Protein AF-A0A2V8S6Q1-F1 (afdb_monomer)

pLDDT: mean 90.61, std 10.38, range [43.53, 98.25]

Radius of gyration: 24.49 Å; Cα contacts (8 Å, |Δi|>4): 135; chains: 1; bounding box: 54×25×82 Å

Mean predicted aligned error: 7.75 Å

Secondary structure (DSSP, 8-state):
----SSS------------HHHHHHHHHHHHHHHB-TTT-SB-HHHHHHHHHHHHHHHHH-TT-EEEEEEEE-TTHHHHHHHH-HHHHHHHHHHHHHHHHHTS-TT-EEEEEETTEEEEEEE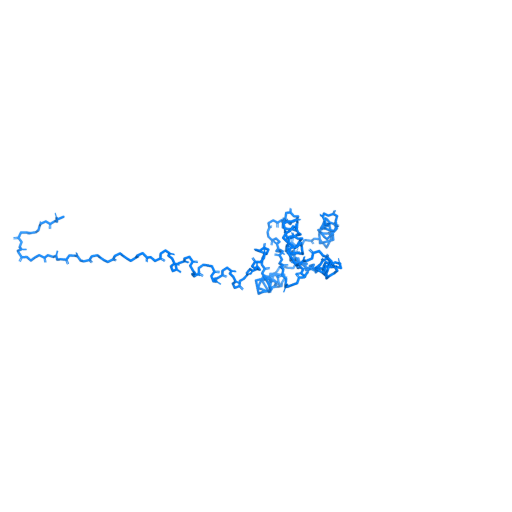EESSHHHHHHHHHHHHHH-

Nearest PDB structures (foldseek):
  5m3c-assembly1_A  TM=9.693E-01  e=7.916E-12  Pseudomonas aeruginosa
  5m3c-assembly1_B  TM=9.706E-01  e=2.955E-11  Pseudomonas aeruginosa
  7a7e-assembly1_A  TM=9.677E-01  e=3.845E-11  Pseudomonas aeruginosa PAO1
  4iob-assembly1_A  TM=9.751E-01  e=3.853E-10  Pseudomonas aeruginosa PAO1
  7e6g-assembly1_B  TM=8.383E-01  e=6.097E-11  Pseudomonas aeruginosa

Solvent-accessible surface area (backbone atoms only — not comparable to full-atom values): 8398 Å² total; per-residue (Å²): 138,86,86,72,99,61,100,66,87,79,82,84,87,85,86,84,77,92,54,62,69,59,52,52,52,54,49,49,54,55,46,58,70,32,28,31,90,85,61,68,31,32,13,53,62,41,44,51,55,51,50,55,48,51,54,58,46,36,74,74,38,86,77,32,46,69,48,78,49,81,46,70,52,84,64,49,66,57,46,27,76,73,66,34,59,71,52,41,52,52,50,52,36,54,48,47,52,51,54,57,72,74,52,59,94,82,45,44,62,23,40,67,52,98,63,36,35,38,35,41,43,58,78,34,74,49,78,65,58,58,53,53,51,53,54,52,52,68,72,73,109

Structure (mmCIF, N/CA/C/O backbone):
data_AF-A0A2V8S6Q1-F1
#
_entry.id   AF-A0A2V8S6Q1-F1
#
loop_
_atom_site.group_PDB
_atom_site.id
_atom_site.type_symbol
_atom_site.label_atom_id
_atom_site.label_alt_id
_atom_site.label_comp_id
_atom_site.label_asym_id
_atom_site.label_entity_id
_atom_site.label_seq_id
_atom_site.pdbx_PDB_ins_code
_atom_site.Cartn_x
_atom_site.Cartn_y
_atom_site.Cartn_z
_atom_site.occupancy
_atom_site.B_iso_or_equiv
_atom_site.auth_seq_id
_atom_site.auth_comp_id
_atom_site.auth_asym_id
_atom_site.auth_atom_id
_atom_site.pdbx_PDB_model_num
ATOM 1 N N . MET A 1 1 ? -20.400 -12.224 -52.031 1.00 43.53 1 MET A N 1
ATOM 2 C CA . MET A 1 1 ? -20.744 -11.717 -53.376 1.00 43.53 1 MET A CA 1
ATOM 3 C C . MET A 1 1 ? -22.259 -11.798 -53.508 1.00 43.53 1 MET A C 1
ATOM 5 O O . MET A 1 1 ? -22.776 -12.897 -53.643 1.00 43.53 1 MET A O 1
ATOM 9 N N . VAL A 1 2 ? -22.976 -10.684 -53.346 1.00 52.69 2 VAL A N 1
ATOM 10 C CA . VAL A 1 2 ? -24.435 -10.630 -53.559 1.00 52.69 2 VAL A CA 1
ATOM 11 C C . VAL A 1 2 ? -24.645 -9.943 -54.904 1.00 52.69 2 VAL A C 1
ATOM 13 O O . VAL A 1 2 ? -24.109 -8.858 -55.118 1.00 52.69 2 VAL A O 1
ATOM 16 N N . ARG A 1 3 ? -25.309 -10.621 -55.846 1.00 48.09 3 ARG A N 1
ATOM 17 C CA . ARG A 1 3 ? -25.567 -10.109 -57.199 1.00 48.09 3 ARG A CA 1
ATOM 18 C C . ARG A 1 3 ? -26.940 -9.445 -57.243 1.00 48.09 3 ARG A C 1
ATOM 20 O O . ARG A 1 3 ? -27.929 -10.094 -56.926 1.00 48.09 3 ARG A O 1
ATOM 27 N N . ASP A 1 4 ? -26.971 -8.203 -57.706 1.00 55.56 4 ASP A N 1
ATOM 28 C CA . ASP A 1 4 ? -28.158 -7.533 -58.241 1.00 55.56 4 ASP A CA 1
ATOM 29 C C . ASP A 1 4 ? -28.038 -7.479 -59.780 1.00 55.56 4 ASP A C 1
ATOM 31 O O . ASP A 1 4 ? -26.930 -7.452 -60.324 1.00 55.56 4 ASP A O 1
ATOM 35 N N . GLN A 1 5 ? -29.170 -7.533 -60.482 1.00 61.25 5 GLN A N 1
ATOM 36 C CA . GLN A 1 5 ? -29.291 -7.675 -61.938 1.00 61.25 5 GLN A CA 1
ATOM 37 C C . GLN A 1 5 ? -29.122 -6.359 -62.721 1.00 61.25 5 GLN A C 1
ATOM 39 O O . GLN A 1 5 ? -29.298 -6.348 -63.937 1.00 61.25 5 GLN A O 1
ATOM 44 N N . TYR A 1 6 ? -28.705 -5.266 -62.078 1.00 57.94 6 TYR A N 1
ATOM 45 C CA . TYR A 1 6 ? -28.333 -4.023 -62.754 1.00 57.94 6 TYR A CA 1
ATOM 46 C C . TYR A 1 6 ? -26.860 -3.704 -62.504 1.00 57.94 6 TYR A C 1
ATOM 48 O O . TYR A 1 6 ? -26.401 -3.597 -61.372 1.00 57.94 6 TYR A O 1
ATOM 56 N N . SER A 1 7 ? -26.110 -3.577 -63.598 1.00 60.25 7 SER A N 1
ATOM 57 C CA . SER A 1 7 ? -24.651 -3.450 -63.669 1.00 60.25 7 SER A CA 1
ATOM 58 C C . SER A 1 7 ? -24.083 -2.175 -63.014 1.00 60.25 7 SER A C 1
ATOM 60 O O . SER A 1 7 ? -23.528 -1.308 -63.690 1.00 60.25 7 SER A O 1
ATOM 62 N N . LYS A 1 8 ? -24.154 -2.071 -61.684 1.00 59.78 8 LYS A N 1
ATOM 63 C CA . LYS A 1 8 ? -23.288 -1.209 -60.874 1.00 59.78 8 LYS A CA 1
ATOM 64 C C . LYS A 1 8 ? -22.604 -2.051 -59.806 1.00 59.78 8 LYS A C 1
ATOM 66 O O . LYS A 1 8 ? -23.213 -2.461 -58.825 1.00 59.78 8 LYS A O 1
ATOM 71 N N . SER A 1 9 ? -21.315 -2.303 -60.010 1.00 61.84 9 SER A N 1
ATOM 72 C CA . SER A 1 9 ? -20.449 -2.973 -59.043 1.00 61.84 9 SER A CA 1
ATOM 73 C C . SER A 1 9 ? -20.364 -2.144 -57.762 1.00 61.84 9 SER A C 1
ATOM 75 O O . SER A 1 9 ? -19.659 -1.136 -57.720 1.00 61.84 9 SER A O 1
ATOM 77 N N . VAL A 1 10 ? -21.074 -2.558 -56.713 1.00 71.94 10 VAL A N 1
ATOM 78 C CA . VAL A 1 10 ? -20.908 -1.984 -55.374 1.00 71.94 10 VAL A CA 1
ATOM 79 C C . VAL A 1 10 ? -19.585 -2.505 -54.815 1.00 71.94 10 VAL A C 1
ATOM 81 O O . VAL A 1 10 ? -19.478 -3.667 -54.426 1.00 71.94 10 VAL A O 1
ATOM 84 N N . HIS A 1 11 ? -18.555 -1.659 -54.830 1.00 73.00 11 HIS A N 1
ATOM 85 C CA . HIS A 1 11 ? -17.291 -1.943 -54.158 1.00 73.00 11 HIS A CA 1
ATOM 86 C C . HIS A 1 11 ? -17.437 -1.607 -52.680 1.00 73.00 11 HIS A C 1
ATOM 88 O O . HIS A 1 11 ? -17.636 -0.450 -52.316 1.00 73.00 11 HIS A O 1
ATOM 94 N N . LEU A 1 12 ? -17.331 -2.627 -51.834 1.00 78.75 12 LEU A N 1
ATOM 95 C CA . LEU A 1 12 ? -17.215 -2.447 -50.398 1.00 78.75 12 LEU A CA 1
ATOM 96 C C . LEU A 1 12 ? -15.734 -2.515 -50.028 1.00 78.75 12 LEU A C 1
ATOM 98 O O . LEU A 1 12 ? -15.074 -3.516 -50.306 1.00 78.75 12 LEU A O 1
ATOM 102 N N . ILE A 1 13 ? -15.218 -1.453 -49.418 1.00 84.94 13 ILE A N 1
ATOM 103 C CA . ILE A 1 13 ? -13.866 -1.423 -48.860 1.00 84.94 13 ILE A CA 1
ATOM 104 C C . ILE A 1 13 ? -14.004 -1.582 -47.350 1.00 84.94 13 ILE A C 1
ATOM 106 O O . ILE A 1 13 ? -14.681 -0.787 -46.702 1.00 84.94 13 ILE A O 1
ATOM 110 N N . PHE A 1 14 ? -13.355 -2.604 -46.798 1.00 76.94 14 PHE A N 1
ATOM 111 C CA . PHE A 1 14 ? -13.160 -2.745 -45.361 1.00 76.94 14 PHE A CA 1
ATOM 112 C C . PHE A 1 14 ? -11.707 -2.433 -45.031 1.00 76.94 14 PHE A C 1
ATOM 114 O O . PHE A 1 14 ? -10.796 -2.978 -45.653 1.00 76.94 14 PHE A O 1
ATOM 121 N N . GLN A 1 15 ? -11.499 -1.584 -44.030 1.00 82.62 15 GLN A N 1
ATOM 122 C CA . GLN A 1 15 ? -10.195 -1.362 -43.425 1.00 82.62 15 GLN A CA 1
ATOM 123 C C . GLN A 1 15 ? -10.264 -1.853 -41.981 1.00 82.62 15 GLN A C 1
ATOM 125 O O . GLN A 1 15 ? -11.048 -1.343 -41.185 1.00 82.62 15 GLN A O 1
ATOM 130 N N . ILE A 1 16 ? -9.461 -2.864 -41.658 1.00 85.38 16 ILE A N 1
ATOM 131 C CA . ILE A 1 16 ? -9.295 -3.375 -40.298 1.00 85.38 16 ILE A CA 1
ATOM 132 C C . ILE A 1 16 ? -7.885 -2.982 -39.881 1.00 85.38 16 ILE A C 1
ATOM 134 O O . ILE A 1 16 ? -6.915 -3.412 -40.501 1.00 85.38 16 ILE A O 1
ATOM 138 N N . GLN A 1 17 ? -7.780 -2.124 -38.872 1.00 88.06 17 GLN A N 1
ATOM 139 C CA . GLN A 1 17 ? -6.503 -1.759 -38.276 1.00 88.06 17 GLN A CA 1
ATOM 140 C C . GLN A 1 17 ? -6.377 -2.468 -36.933 1.00 88.06 17 GLN A C 1
ATOM 142 O O . GLN A 1 17 ? -7.251 -2.326 -36.077 1.00 88.06 17 GLN A O 1
ATOM 147 N N . ASP A 1 18 ? -5.284 -3.203 -36.752 1.00 90.50 18 ASP A N 1
ATOM 148 C CA . ASP A 1 18 ? -4.919 -3.722 -35.442 1.00 90.50 18 ASP A CA 1
ATOM 149 C C . ASP A 1 18 ? -4.507 -2.551 -34.536 1.00 90.50 18 ASP A C 1
ATOM 151 O O . ASP A 1 18 ? -3.627 -1.756 -34.874 1.00 90.50 18 ASP A O 1
ATOM 155 N N . ILE A 1 19 ? -5.205 -2.403 -33.411 1.00 91.44 19 ILE A N 1
ATOM 156 C CA . ILE A 1 19 ? -4.962 -1.360 -32.407 1.00 91.44 19 ILE A CA 1
ATOM 157 C C . ILE A 1 19 ? -4.510 -1.947 -31.067 1.00 91.44 19 ILE A C 1
ATOM 159 O O . ILE A 1 19 ? -4.513 -1.228 -30.066 1.00 91.44 19 ILE A O 1
ATOM 163 N N . THR A 1 20 ? -4.158 -3.234 -31.036 1.00 93.62 20 THR A N 1
ATOM 164 C CA . THR A 1 20 ? -3.842 -3.972 -29.808 1.00 93.62 20 THR A CA 1
ATOM 165 C C . THR A 1 20 ? -2.693 -3.316 -29.049 1.00 93.62 20 THR A C 1
ATOM 167 O O . THR A 1 20 ? -2.874 -2.924 -27.898 1.00 93.62 20 THR A O 1
ATOM 170 N N . ASP A 1 21 ? -1.560 -3.072 -29.712 1.00 91.94 21 ASP A N 1
ATOM 171 C CA . ASP A 1 21 ? -0.373 -2.480 -29.076 1.00 91.94 21 ASP A CA 1
ATOM 172 C C . ASP A 1 21 ? -0.650 -1.086 -28.511 1.00 91.94 21 ASP A C 1
ATOM 174 O O . ASP A 1 21 ? -0.247 -0.757 -27.396 1.00 91.94 21 ASP A O 1
ATOM 178 N N . ARG A 1 22 ? -1.411 -0.268 -29.250 1.00 91.31 22 ARG A N 1
ATOM 179 C CA . ARG A 1 22 ? -1.815 1.063 -28.783 1.00 91.31 22 ARG A CA 1
ATOM 180 C C . ARG A 1 22 ? -2.669 0.964 -27.523 1.00 91.31 22 ARG A C 1
ATOM 182 O O . ARG A 1 22 ? -2.474 1.738 -26.592 1.00 91.31 22 ARG A O 1
ATOM 189 N N . LYS A 1 23 ? -3.619 0.028 -27.494 1.00 92.94 23 LYS A N 1
ATOM 190 C CA . LYS A 1 23 ? -4.507 -0.172 -26.346 1.00 92.94 23 LYS A CA 1
ATOM 191 C C . LYS A 1 23 ? -3.751 -0.667 -25.116 1.00 92.94 23 LYS A C 1
ATOM 193 O O . LYS A 1 23 ? -4.024 -0.174 -24.027 1.00 92.94 23 LYS A O 1
ATOM 198 N N . LEU A 1 24 ? -2.788 -1.569 -25.292 1.00 92.31 24 LEU A N 1
ATOM 199 C CA . LEU A 1 24 ? -1.920 -2.038 -24.210 1.00 92.31 24 LEU A CA 1
ATOM 200 C C . LEU A 1 24 ? -1.042 -0.907 -23.663 1.00 92.31 24 LEU A C 1
ATOM 202 O O . LEU A 1 24 ? -0.970 -0.725 -22.452 1.00 92.31 24 L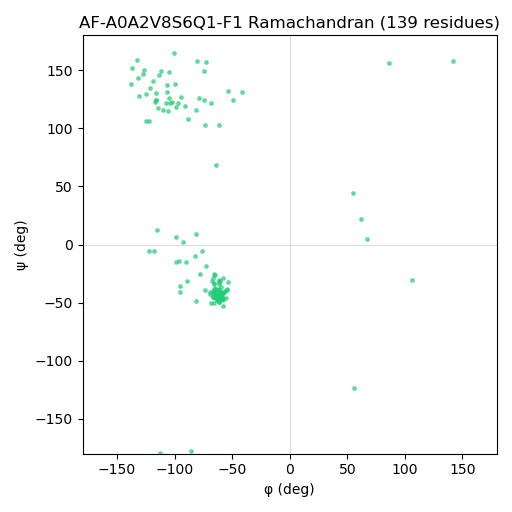EU A O 1
ATOM 206 N N . ALA A 1 25 ? -0.444 -0.097 -24.538 1.00 89.50 25 ALA A N 1
ATOM 20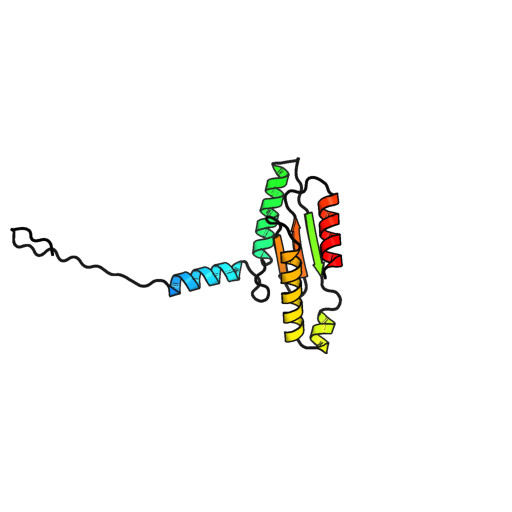7 C CA . ALA A 1 25 ? 0.352 1.055 -24.121 1.00 89.50 25 ALA A CA 1
ATOM 208 C C . ALA A 1 25 ? -0.487 2.097 -23.357 1.00 89.50 25 ALA A C 1
ATOM 210 O O . ALA A 1 25 ? -0.060 2.589 -22.317 1.00 89.50 25 ALA A O 1
ATOM 211 N N . GLU A 1 26 ? -1.702 2.401 -23.830 1.00 90.62 26 GLU A N 1
ATOM 212 C CA . GLU A 1 26 ? -2.648 3.281 -23.126 1.00 90.62 26 GLU A CA 1
ATOM 213 C C . GLU A 1 26 ? -2.997 2.738 -21.727 1.00 90.62 26 GLU A C 1
ATOM 215 O O . GLU A 1 26 ? -3.026 3.498 -20.759 1.00 90.62 26 GLU A O 1
ATOM 220 N N . GLN A 1 27 ? -3.238 1.429 -21.606 1.00 89.62 27 GLN A N 1
ATOM 221 C CA . GLN A 1 27 ? -3.529 0.783 -20.323 1.00 89.62 27 GLN A CA 1
ATOM 222 C C . GLN A 1 27 ? -2.334 0.813 -19.373 1.00 89.62 27 GLN A C 1
ATOM 224 O O . GLN A 1 27 ? -2.519 1.111 -18.194 1.00 89.62 27 GLN A O 1
ATOM 229 N N . GLN A 1 28 ? -1.127 0.551 -19.875 1.00 88.31 28 GLN A N 1
ATOM 230 C CA . GLN A 1 28 ? 0.086 0.593 -19.065 1.00 88.31 28 GLN A CA 1
ATOM 231 C C . GLN A 1 28 ? 0.351 2.008 -18.548 1.00 88.31 28 GLN A C 1
ATOM 233 O O . GLN A 1 28 ? 0.533 2.187 -17.351 1.00 88.31 28 GLN A O 1
ATOM 238 N N . LEU A 1 29 ? 0.255 3.026 -19.410 1.00 89.31 29 LEU A N 1
ATOM 239 C CA . LEU A 1 29 ? 0.397 4.427 -19.000 1.00 89.31 29 LEU A CA 1
ATOM 240 C C . LEU A 1 29 ? -0.613 4.813 -17.917 1.00 89.31 29 LEU A C 1
ATOM 242 O O . LEU A 1 29 ? -0.277 5.524 -16.971 1.00 89.31 29 LEU A O 1
ATOM 246 N N . HIS A 1 30 ? -1.853 4.340 -18.044 1.00 87.88 30 HIS A N 1
ATOM 247 C CA . HIS A 1 30 ? -2.865 4.564 -17.020 1.00 87.88 30 HIS A CA 1
ATOM 248 C C . HIS A 1 30 ? -2.528 3.826 -15.718 1.00 87.88 30 HIS A C 1
ATOM 250 O O . HIS A 1 30 ? -2.705 4.380 -14.639 1.00 87.88 30 HIS A O 1
ATOM 256 N N . HIS A 1 31 ? -2.049 2.583 -15.792 1.00 87.50 31 HIS A N 1
ATOM 257 C CA . HIS A 1 31 ? -1.633 1.831 -14.612 1.00 87.50 31 HIS A CA 1
ATOM 258 C C . HIS A 1 31 ? -0.480 2.533 -13.883 1.00 87.50 31 HIS A C 1
ATOM 260 O O . HIS A 1 31 ? -0.609 2.806 -12.690 1.00 87.50 31 HIS A O 1
ATOM 266 N N . ASP A 1 32 ? 0.569 2.916 -14.612 1.00 88.75 32 ASP A N 1
ATOM 267 C CA . ASP A 1 32 ? 1.770 3.584 -14.096 1.00 88.75 32 ASP A CA 1
ATOM 268 C C . ASP A 1 32 ? 1.456 4.946 -13.459 1.00 88.75 32 ASP A C 1
ATOM 270 O O . ASP A 1 32 ? 2.101 5.358 -12.496 1.00 88.75 32 ASP A O 1
ATOM 274 N N . ALA A 1 33 ? 0.426 5.646 -13.948 1.00 93.25 33 ALA A N 1
ATOM 275 C CA . ALA A 1 33 ? -0.024 6.903 -13.352 1.00 93.25 33 ALA A CA 1
ATOM 276 C C . ALA A 1 33 ? -0.574 6.727 -11.923 1.00 93.25 33 ALA A C 1
ATOM 278 O O . ALA A 1 33 ? -0.522 7.663 -11.121 1.00 93.25 33 ALA A O 1
ATOM 279 N N . PHE A 1 34 ? -1.075 5.536 -11.584 1.00 96.62 34 PHE A N 1
ATOM 280 C CA . PHE A 1 34 ? -1.808 5.271 -10.342 1.00 96.62 34 PHE A CA 1
ATOM 281 C C . PHE A 1 34 ? -1.204 4.170 -9.461 1.00 96.62 34 PHE A C 1
ATOM 283 O O . PHE A 1 34 ? -1.663 3.987 -8.334 1.00 96.62 34 PHE A O 1
ATOM 290 N N . HIS A 1 35 ? -0.164 3.473 -9.919 1.00 97.75 35 HIS A N 1
ATOM 291 C CA . HIS A 1 35 ? 0.477 2.387 -9.178 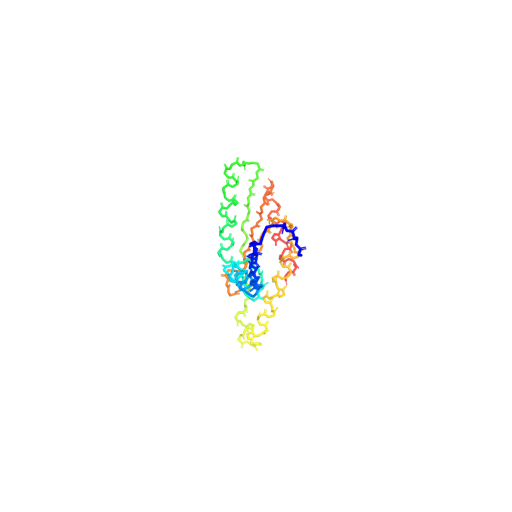1.00 97.75 35 HIS A CA 1
ATOM 292 C C . HIS A 1 35 ? 1.986 2.604 -9.046 1.00 97.75 35 HIS A C 1
ATOM 294 O O . HIS A 1 35 ? 2.620 3.262 -9.868 1.00 97.75 35 HIS A O 1
ATOM 300 N N . ASP A 1 36 ? 2.552 2.093 -7.958 1.00 97.50 36 ASP A N 1
ATOM 301 C CA . ASP A 1 36 ? 3.986 2.044 -7.709 1.00 97.50 36 ASP A CA 1
ATOM 302 C C . ASP A 1 36 ? 4.612 0.947 -8.573 1.00 97.50 36 ASP A C 1
ATOM 304 O O . ASP A 1 36 ? 4.219 -0.215 -8.490 1.00 97.50 36 ASP A O 1
ATOM 308 N N . ALA A 1 37 ? 5.608 1.303 -9.382 1.00 94.69 37 ALA A N 1
ATOM 309 C CA . ALA A 1 37 ? 6.196 0.389 -10.360 1.00 94.69 37 ALA A CA 1
ATOM 310 C C . ALA A 1 37 ? 6.929 -0.808 -9.728 1.00 94.69 37 ALA A C 1
ATOM 312 O O . ALA A 1 37 ? 7.064 -1.845 -10.373 1.00 94.69 37 ALA A O 1
ATOM 313 N N . LEU A 1 38 ? 7.414 -0.676 -8.486 1.00 96.62 38 LEU A N 1
ATOM 314 C CA . LEU A 1 38 ? 8.127 -1.759 -7.804 1.00 96.62 38 LEU A CA 1
ATOM 315 C C . LEU A 1 38 ? 7.162 -2.771 -7.176 1.00 96.62 38 LEU A C 1
ATOM 317 O O . LEU A 1 38 ? 7.343 -3.974 -7.330 1.00 96.62 38 LEU A O 1
ATOM 321 N N . THR A 1 39 ? 6.168 -2.285 -6.434 1.00 97.19 39 THR A N 1
ATOM 322 C CA . THR A 1 39 ? 5.283 -3.134 -5.619 1.00 97.19 39 THR A CA 1
ATOM 323 C C . THR A 1 39 ? 3.947 -3.446 -6.293 1.00 97.19 39 THR A C 1
ATOM 325 O O . THR A 1 39 ? 3.218 -4.324 -5.839 1.00 97.19 39 THR A O 1
ATOM 328 N N . GLY A 1 40 ? 3.581 -2.711 -7.347 1.00 95.94 40 GLY A N 1
ATOM 329 C CA . GLY A 1 40 ? 2.267 -2.791 -7.988 1.00 95.94 40 GLY A CA 1
ATOM 330 C C . GLY A 1 40 ? 1.115 -2.288 -7.111 1.00 95.94 40 GLY A C 1
ATOM 331 O O . GLY A 1 40 ? -0.048 -2.409 -7.499 1.00 95.94 40 GLY A O 1
ATOM 332 N N . LEU A 1 41 ? 1.402 -1.745 -5.923 1.00 97.62 41 LEU A N 1
ATOM 333 C CA . LEU A 1 41 ? 0.396 -1.142 -5.057 1.00 97.62 41 LEU A CA 1
ATOM 334 C C . LEU A 1 41 ? -0.075 0.203 -5.620 1.00 97.62 41 LEU A C 1
ATOM 336 O O . LEU A 1 41 ? 0.673 0.850 -6.349 1.00 97.62 41 LEU A O 1
ATOM 340 N N . PRO A 1 42 ? -1.274 0.677 -5.246 1.00 98.12 42 PRO A N 1
ATOM 341 C CA . PRO A 1 42 ? -1.645 2.079 -5.374 1.00 98.12 42 PRO A CA 1
ATOM 342 C C . PRO A 1 42 ? -0.501 3.018 -4.977 1.00 98.12 42 PRO A C 1
ATOM 344 O O . PRO A 1 42 ? 0.119 2.862 -3.923 1.00 98.12 42 PRO A O 1
ATOM 347 N N . ASN A 1 43 ? -0.226 4.004 -5.823 1.00 98.06 43 ASN A N 1
ATOM 348 C CA . ASN A 1 43 ? 0.719 5.063 -5.501 1.00 98.06 43 ASN A CA 1
ATOM 349 C C . ASN A 1 43 ? 0.021 6.189 -4.721 1.00 98.06 43 ASN A C 1
ATOM 351 O O . ASN A 1 43 ? -1.181 6.157 -4.436 1.00 98.06 43 ASN A O 1
ATOM 355 N N . ARG A 1 44 ? 0.778 7.244 -4.414 1.00 97.62 44 ARG A N 1
ATOM 356 C CA . ARG A 1 44 ? 0.264 8.432 -3.723 1.00 97.62 44 ARG A CA 1
ATOM 357 C C . ARG A 1 44 ? -0.945 9.075 -4.407 1.00 97.62 44 ARG A C 1
ATOM 359 O O . ARG A 1 44 ? -1.835 9.546 -3.704 1.00 97.62 44 ARG A O 1
ATOM 366 N N . ALA A 1 45 ? -0.986 9.123 -5.738 1.00 96.81 45 ALA A N 1
ATOM 367 C CA . ALA A 1 45 ? -2.099 9.736 -6.458 1.00 96.81 45 ALA A CA 1
ATOM 368 C C . ALA A 1 45 ? -3.390 8.938 -6.241 1.00 96.81 45 ALA A C 1
ATOM 370 O O . ALA A 1 45 ? -4.390 9.505 -5.799 1.00 96.81 45 ALA A O 1
ATOM 371 N N . LEU A 1 46 ? -3.339 7.617 -6.447 1.00 97.56 46 LEU A N 1
ATOM 372 C CA . LEU A 1 46 ? -4.506 6.753 -6.270 1.00 97.56 46 LEU A CA 1
ATOM 373 C C . LEU A 1 46 ? -4.975 6.707 -4.810 1.00 97.56 46 LEU A C 1
ATOM 375 O O . LEU A 1 46 ? -6.172 6.810 -4.544 1.00 97.56 46 LEU A O 1
ATOM 379 N N . PHE A 1 47 ? -4.040 6.638 -3.856 1.00 98.25 47 PHE A N 1
ATOM 380 C CA . PHE A 1 47 ? -4.367 6.682 -2.430 1.00 98.25 47 PHE A CA 1
ATOM 381 C C . PHE A 1 47 ? -5.127 7.957 -2.051 1.00 98.25 47 PHE A C 1
ATOM 383 O O . PHE A 1 47 ? -6.140 7.900 -1.355 1.00 98.25 47 PHE A O 1
ATOM 390 N N . MET A 1 48 ? -4.668 9.117 -2.529 1.00 97.88 48 MET A N 1
ATOM 391 C CA . MET A 1 48 ? -5.325 10.392 -2.242 1.00 97.88 48 MET A CA 1
ATOM 392 C C . MET A 1 48 ? -6.722 10.471 -2.856 1.00 97.88 48 MET A C 1
ATOM 394 O O . MET A 1 48 ? -7.618 11.065 -2.255 1.00 97.88 48 MET A O 1
ATOM 398 N N . ASP A 1 49 ? -6.934 9.872 -4.024 1.00 97.44 49 ASP A N 1
ATOM 399 C CA . ASP A 1 49 ? -8.259 9.811 -4.638 1.00 97.44 49 ASP A CA 1
ATOM 400 C C . ASP A 1 49 ? -9.214 8.899 -3.855 1.00 97.44 49 ASP A C 1
ATOM 402 O O . ASP A 1 49 ? -10.356 9.295 -3.597 1.00 97.44 49 ASP A O 1
ATOM 406 N N . HIS A 1 50 ? -8.739 7.750 -3.365 1.00 97.38 50 HIS A N 1
ATOM 407 C CA . HIS A 1 50 ? -9.513 6.888 -2.464 1.00 97.38 50 HIS A CA 1
ATOM 408 C C . HIS A 1 50 ? -9.825 7.591 -1.134 1.00 97.38 50 HIS A C 1
ATOM 410 O O . HIS A 1 50 ? -10.970 7.591 -0.683 1.00 97.38 50 HIS A O 1
ATOM 416 N N . LEU A 1 51 ? -8.850 8.285 -0.541 1.00 97.56 51 LEU A N 1
ATOM 417 C CA . LEU A 1 51 ? -9.040 9.024 0.709 1.00 97.56 51 LEU A CA 1
ATOM 418 C C . LEU A 1 51 ? -10.084 10.142 0.569 1.00 97.56 51 LEU A C 1
ATOM 420 O O . LEU A 1 51 ? -10.946 10.301 1.436 1.00 97.56 51 LEU A O 1
ATOM 424 N N . LYS A 1 52 ? -10.061 10.905 -0.533 1.00 97.19 52 LYS A N 1
ATOM 425 C CA . LYS A 1 52 ? -11.098 11.916 -0.816 1.00 97.19 52 LYS A CA 1
ATOM 426 C C . LYS A 1 52 ? -12.488 11.282 -0.861 1.00 97.19 52 LYS A C 1
ATOM 428 O O . LYS A 1 52 ? -13.442 11.860 -0.332 1.00 97.19 52 LYS A O 1
ATOM 433 N N . LEU A 1 53 ? -12.605 10.107 -1.480 1.00 95.44 53 LEU A N 1
ATOM 434 C CA . LEU A 1 53 ? -13.863 9.375 -1.565 1.00 95.44 53 LEU A CA 1
ATOM 435 C C . LEU A 1 53 ? -14.331 8.892 -0.185 1.00 95.44 53 LEU A C 1
ATOM 437 O O . LEU A 1 53 ? -15.498 9.102 0.150 1.00 95.44 53 LEU A O 1
ATOM 441 N N . ALA A 1 54 ? -13.437 8.332 0.632 1.00 95.00 54 ALA A N 1
ATOM 442 C CA . ALA A 1 54 ? -13.737 7.901 1.998 1.00 95.00 54 ALA A CA 1
ATOM 443 C C . ALA A 1 54 ? -14.216 9.070 2.881 1.00 95.00 54 ALA A C 1
ATOM 445 O O . ALA A 1 54 ? -15.256 8.974 3.537 1.00 95.00 54 ALA A O 1
ATOM 446 N N . ILE A 1 55 ? -13.551 10.230 2.806 1.00 95.19 55 ILE A N 1
ATOM 447 C CA . ILE A 1 55 ? -13.984 11.459 3.494 1.00 95.19 55 ILE A CA 1
ATOM 448 C C . ILE A 1 55 ? -15.395 11.867 3.048 1.00 95.19 55 ILE A C 1
ATOM 450 O O . ILE A 1 55 ? -16.254 12.182 3.875 1.00 95.19 55 ILE A O 1
ATOM 454 N N . ALA A 1 56 ? -15.662 11.865 1.739 1.00 94.44 56 ALA A N 1
ATOM 455 C CA . ALA A 1 56 ? -16.975 12.219 1.205 1.00 94.44 56 ALA A CA 1
ATOM 456 C C . ALA A 1 56 ? -18.072 11.210 1.600 1.00 94.44 56 ALA A C 1
ATOM 458 O O . ALA A 1 56 ? -19.229 11.598 1.781 1.00 94.44 56 ALA A O 1
ATOM 459 N N . ARG A 1 57 ? -17.734 9.922 1.738 1.00 91.88 57 ARG A N 1
ATOM 460 C CA . ARG A 1 57 ? -18.639 8.869 2.226 1.00 91.88 57 ARG A CA 1
ATOM 461 C C . ARG A 1 57 ? -18.973 9.060 3.703 1.00 91.88 57 ARG A C 1
ATOM 463 O O . ARG A 1 57 ? -20.155 9.145 4.024 1.00 91.88 57 ARG A O 1
ATOM 470 N N . SER A 1 58 ? -17.970 9.242 4.561 1.00 90.62 58 SER A N 1
ATOM 471 C CA . SER A 1 58 ? -18.167 9.440 6.007 1.00 90.62 58 SER A CA 1
ATOM 472 C C . SER A 1 58 ? -18.989 10.697 6.329 1.00 90.62 58 SER A C 1
ATOM 474 O O . SER A 1 58 ? -19.804 10.698 7.245 1.00 90.62 58 SER A O 1
ATOM 476 N N . ARG A 1 59 ? -18.890 11.756 5.512 1.00 89.56 59 ARG A N 1
ATOM 477 C CA . ARG A 1 59 ? -19.765 12.939 5.645 1.00 89.56 59 ARG A CA 1
ATOM 478 C C . ARG A 1 59 ? -21.239 12.663 5.335 1.00 89.56 59 ARG A C 1
ATOM 480 O O . ARG A 1 59 ? -22.098 13.380 5.836 1.00 89.56 59 ARG A O 1
ATOM 487 N N . ARG A 1 60 ? -21.534 11.689 4.467 1.00 90.62 60 ARG A N 1
ATOM 488 C CA . ARG A 1 60 ? -22.909 11.327 4.077 1.00 90.62 60 ARG A CA 1
ATOM 489 C C . ARG A 1 60 ? -23.517 10.266 4.986 1.00 90.62 60 ARG A C 1
ATOM 491 O O . ARG A 1 60 ? -24.730 10.270 5.158 1.00 90.62 60 ARG A O 1
ATOM 498 N N . ASN A 1 61 ? -22.696 9.373 5.533 1.00 88.19 61 ASN A N 1
ATOM 499 C CA . ASN A 1 61 ? -23.128 8.328 6.446 1.00 88.19 61 ASN A CA 1
ATOM 500 C C . ASN A 1 61 ? -22.379 8.425 7.778 1.00 88.19 61 ASN A C 1
ATOM 502 O O . ASN A 1 61 ? -21.217 8.039 7.867 1.00 88.19 61 ASN A O 1
ATOM 506 N N . SER A 1 62 ? -23.068 8.885 8.822 1.00 82.81 62 SER A N 1
ATOM 507 C CA . SER A 1 62 ? -22.499 8.999 10.168 1.00 82.81 62 SER A CA 1
ATOM 508 C C . SER A 1 62 ? -22.392 7.666 10.912 1.00 82.81 62 SER A C 1
ATOM 510 O O . SER A 1 62 ? -21.870 7.652 12.021 1.00 82.81 62 SER A O 1
ATOM 512 N N . SER A 1 63 ? -22.904 6.561 10.355 1.00 87.25 63 SER A N 1
ATOM 513 C CA . SER A 1 63 ? -22.826 5.240 10.994 1.00 87.25 63 SER A CA 1
ATOM 514 C C . SER A 1 63 ? -21.496 4.523 10.757 1.00 87.25 63 SER A C 1
ATOM 516 O O . SER A 1 63 ? -21.282 3.463 11.332 1.00 87.25 63 SER A O 1
ATOM 518 N N . THR A 1 64 ? -20.649 5.049 9.870 1.00 88.31 64 THR A N 1
ATOM 519 C CA . THR A 1 64 ? -19.371 4.441 9.494 1.00 88.31 64 THR A CA 1
ATOM 520 C C . THR A 1 64 ? -18.289 5.504 9.390 1.00 88.31 64 THR A C 1
ATOM 522 O O . THR A 1 64 ? -18.501 6.577 8.813 1.00 88.31 64 THR A O 1
ATOM 525 N N . THR A 1 65 ? -17.107 5.191 9.894 1.00 92.75 65 THR A N 1
ATOM 526 C CA . THR A 1 65 ? -15.905 6.012 9.770 1.00 92.75 65 THR A CA 1
ATOM 527 C C . THR A 1 65 ? -14.872 5.305 8.894 1.00 92.75 65 THR A C 1
ATOM 529 O O . THR A 1 65 ? -15.116 4.236 8.333 1.00 92.75 65 THR A O 1
ATOM 532 N N . PHE A 1 66 ? -13.725 5.947 8.713 1.00 95.25 66 PHE A N 1
ATOM 533 C CA . PHE A 1 66 ? -12.561 5.364 8.062 1.00 95.25 66 PHE A CA 1
ATOM 534 C C . PHE A 1 66 ? -11.333 5.656 8.926 1.00 95.25 66 PHE A C 1
ATOM 536 O O . PHE A 1 66 ? -11.335 6.605 9.715 1.00 95.25 66 PHE A O 1
ATOM 543 N N . ALA A 1 67 ? -10.279 4.869 8.750 1.00 96.12 67 ALA A N 1
ATOM 544 C CA . ALA A 1 67 ? -9.001 5.072 9.414 1.00 96.12 67 ALA A CA 1
ATOM 545 C C . ALA A 1 67 ? -7.880 5.102 8.382 1.00 96.12 67 ALA A C 1
ATOM 547 O O . ALA A 1 67 ? -7.928 4.407 7.366 1.00 96.12 67 ALA A O 1
ATOM 548 N N . VAL A 1 68 ? -6.861 5.908 8.664 1.00 96.94 68 VAL A N 1
ATOM 549 C CA . VAL A 1 68 ? -5.621 5.929 7.895 1.00 96.94 68 VAL A CA 1
ATOM 550 C C . VAL A 1 68 ? -4.493 5.494 8.810 1.00 96.94 68 VAL A C 1
ATOM 552 O O . VAL A 1 68 ? -4.280 6.100 9.857 1.00 96.94 68 VAL A O 1
ATOM 555 N N . LEU A 1 69 ? -3.772 4.458 8.398 1.00 96.06 69 LEU A N 1
ATOM 556 C CA . LEU A 1 69 ? -2.561 4.001 9.057 1.00 96.06 69 LEU A CA 1
ATOM 557 C C . LEU A 1 69 ? -1.374 4.404 8.193 1.00 96.06 69 LEU A C 1
ATOM 559 O O . LEU A 1 69 ? -1.407 4.267 6.968 1.00 96.06 69 LEU A O 1
ATOM 563 N N . TYR A 1 70 ? -0.332 4.891 8.850 1.00 95.69 70 TYR A N 1
ATOM 564 C CA . TYR A 1 70 ? 0.935 5.243 8.232 1.00 95.69 70 TYR A CA 1
ATOM 565 C C . TYR A 1 70 ? 2.019 4.332 8.791 1.00 95.69 70 TYR A C 1
ATOM 567 O O . TYR A 1 70 ? 2.115 4.175 10.009 1.00 95.69 70 TYR A O 1
ATOM 575 N N . LEU A 1 71 ? 2.804 3.728 7.908 1.00 94.75 71 LEU A N 1
ATOM 576 C CA . LEU A 1 71 ? 3.829 2.757 8.247 1.00 94.75 71 LEU A CA 1
ATOM 577 C C . LEU A 1 71 ? 5.134 3.133 7.550 1.00 94.75 71 LEU A C 1
ATOM 579 O O . LEU A 1 71 ? 5.162 3.321 6.338 1.00 94.75 71 LEU A O 1
ATOM 583 N N . ASP A 1 72 ? 6.198 3.222 8.336 1.00 94.50 72 ASP A N 1
ATOM 584 C CA . ASP A 1 72 ? 7.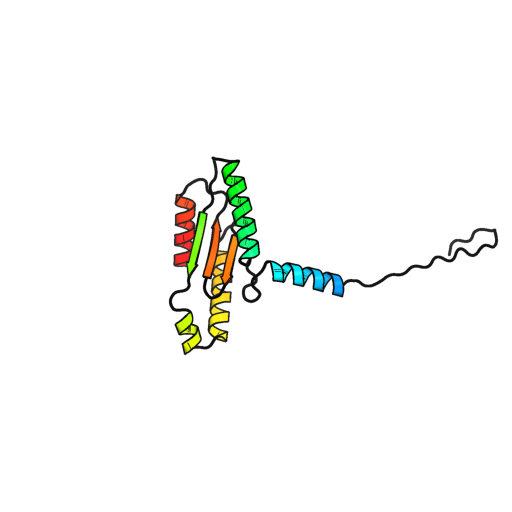566 3.463 7.886 1.00 94.50 72 ASP A CA 1
ATOM 585 C C . ASP A 1 72 ? 8.428 2.264 8.297 1.00 94.50 72 ASP A C 1
ATOM 587 O O . ASP A 1 72 ? 8.215 1.692 9.372 1.00 94.50 72 ASP A O 1
ATOM 591 N N . LEU A 1 73 ? 9.356 1.836 7.438 1.00 93.81 73 LEU A N 1
ATOM 592 C CA . LEU A 1 73 ? 10.193 0.672 7.727 1.00 93.81 73 LEU A CA 1
ATOM 593 C C . LEU A 1 73 ? 11.448 1.074 8.492 1.00 93.81 73 LEU A C 1
ATOM 595 O O . LEU A 1 73 ? 12.418 1.587 7.930 1.00 93.81 73 LEU A O 1
ATOM 599 N N . ASP A 1 74 ? 11.472 0.723 9.775 1.00 91.56 74 ASP A N 1
ATOM 600 C CA . ASP A 1 74 ? 12.616 0.976 10.641 1.00 91.56 74 ASP A CA 1
ATOM 601 C C . ASP A 1 74 ? 13.932 0.506 10.006 1.00 91.56 74 ASP A C 1
ATOM 603 O O . ASP A 1 74 ? 14.131 -0.667 9.680 1.00 91.56 74 ASP A O 1
ATOM 607 N N . ARG A 1 75 ? 14.888 1.438 9.903 1.00 91.25 75 ARG A N 1
ATOM 608 C CA . ARG A 1 75 ? 16.263 1.179 9.440 1.00 91.25 75 ARG A CA 1
ATOM 609 C C . ARG A 1 75 ? 16.360 0.656 8.003 1.00 91.25 75 ARG A C 1
ATOM 611 O O . ARG A 1 75 ? 17.411 0.118 7.644 1.00 91.25 75 ARG A O 1
ATOM 618 N N . PHE A 1 76 ? 15.361 0.873 7.151 1.00 95.19 76 PHE A N 1
ATOM 619 C CA . PHE A 1 76 ? 15.426 0.463 5.745 1.00 95.19 76 PHE A CA 1
ATOM 620 C C . PHE A 1 76 ? 16.666 1.003 5.017 1.00 95.19 76 PHE A C 1
ATOM 622 O O . PHE A 1 76 ? 17.339 0.280 4.281 1.00 95.19 76 PHE A O 1
ATOM 629 N N . LYS A 1 77 ? 17.061 2.250 5.302 1.00 93.81 77 LYS A N 1
ATOM 630 C CA . LYS A 1 77 ? 18.304 2.826 4.771 1.00 93.81 77 LYS A CA 1
ATOM 631 C C . LYS A 1 77 ? 19.550 1.995 5.114 1.00 93.81 77 LYS A C 1
ATOM 633 O O . LYS A 1 77 ? 20.400 1.803 4.255 1.00 93.81 77 LYS A O 1
ATOM 638 N N . ILE A 1 78 ? 19.641 1.455 6.333 1.00 95.25 78 ILE A N 1
ATOM 639 C CA . ILE A 1 78 ? 20.777 0.617 6.754 1.00 95.25 78 ILE A CA 1
ATOM 640 C C . ILE A 1 78 ? 20.820 -0.677 5.934 1.00 95.25 78 ILE A C 1
ATOM 642 O O . ILE A 1 78 ? 21.904 -1.134 5.575 1.00 95.25 78 ILE A O 1
ATOM 646 N N . ILE A 1 79 ? 19.657 -1.251 5.613 1.00 94.19 79 ILE A N 1
ATOM 647 C CA . ILE A 1 79 ? 19.550 -2.437 4.756 1.00 94.19 79 ILE A CA 1
ATOM 648 C C . ILE A 1 79 ? 20.077 -2.119 3.356 1.00 94.19 79 ILE A C 1
ATOM 650 O O . ILE A 1 79 ? 20.929 -2.853 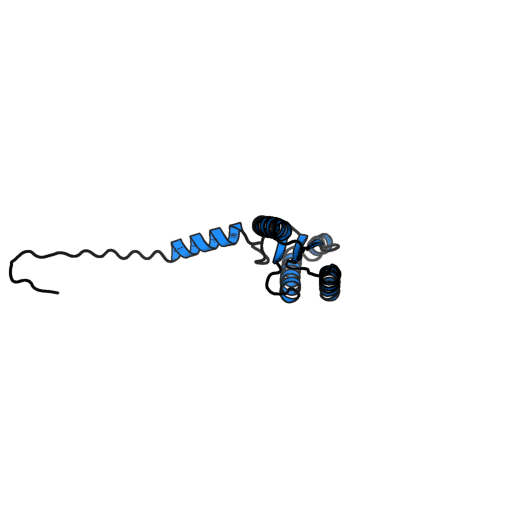2.861 1.00 94.19 79 ILE A O 1
ATOM 654 N N . ASN A 1 80 ? 19.659 -1.002 2.757 1.00 95.19 80 ASN A N 1
ATOM 655 C CA . ASN A 1 80 ? 20.170 -0.578 1.449 1.00 95.19 80 ASN A CA 1
ATOM 656 C C . ASN A 1 80 ? 21.680 -0.331 1.462 1.00 95.19 80 ASN A C 1
ATOM 658 O O . ASN A 1 80 ? 22.383 -0.812 0.575 1.00 95.19 80 ASN A O 1
ATOM 662 N N . ASP A 1 81 ? 22.179 0.367 2.482 1.00 96.69 81 ASP A N 1
ATOM 663 C CA . ASP A 1 81 ? 23.596 0.714 2.595 1.00 96.69 81 ASP A CA 1
ATOM 664 C C . ASP A 1 81 ? 24.476 -0.532 2.836 1.00 96.69 81 ASP A C 1
ATOM 666 O O . ASP A 1 81 ? 25.623 -0.575 2.393 1.00 96.69 81 ASP A O 1
ATOM 670 N N . SER A 1 82 ? 23.946 -1.560 3.515 1.00 96.06 82 SER A N 1
ATOM 671 C CA . SER A 1 82 ? 24.705 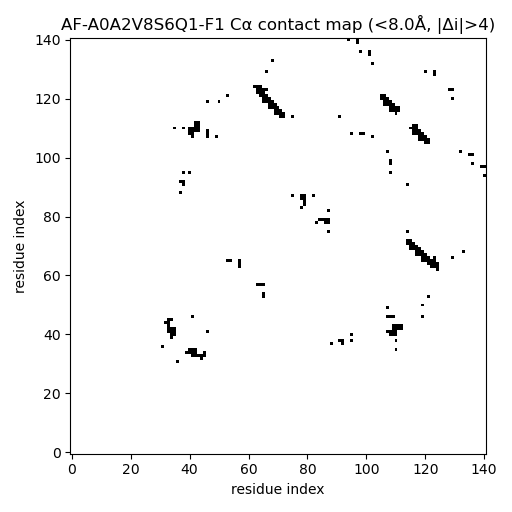-2.764 3.898 1.00 96.06 82 SER A CA 1
ATOM 672 C C . SER A 1 82 ? 24.564 -3.930 2.916 1.00 96.06 82 SER A C 1
ATOM 674 O O . SER A 1 82 ? 25.509 -4.695 2.737 1.00 96.06 82 SER A O 1
ATOM 676 N N . LEU A 1 83 ? 23.382 -4.106 2.320 1.00 93.94 83 LEU A N 1
ATOM 677 C CA . LEU A 1 83 ? 23.015 -5.268 1.497 1.00 93.94 83 LEU A CA 1
ATOM 678 C C . LEU A 1 83 ? 22.690 -4.895 0.043 1.00 93.94 83 LEU A C 1
ATOM 680 O O . LEU A 1 83 ? 22.501 -5.780 -0.791 1.00 93.94 83 LEU A O 1
ATOM 684 N N . GLY A 1 84 ? 22.666 -3.601 -0.278 1.00 95.81 84 GLY A N 1
ATOM 685 C CA . GLY A 1 84 ? 22.384 -3.085 -1.610 1.00 95.81 84 GLY A CA 1
ATOM 686 C C . GLY A 1 84 ? 20.893 -2.895 -1.892 1.00 95.81 84 GLY A C 1
ATOM 687 O O . GLY A 1 84 ? 20.022 -3.552 -1.321 1.00 95.81 84 GLY A O 1
ATOM 688 N N . HIS A 1 85 ? 20.607 -2.005 -2.843 1.00 95.44 85 HIS A N 1
ATOM 689 C CA . HIS A 1 85 ? 19.244 -1.597 -3.195 1.00 95.44 85 HIS A CA 1
ATOM 690 C C . HIS A 1 85 ? 18.379 -2.755 -3.704 1.00 95.44 85 HIS A C 1
ATOM 692 O O . HIS A 1 85 ? 17.201 -2.807 -3.391 1.00 95.44 85 HIS A O 1
ATOM 698 N N . THR A 1 86 ? 18.951 -3.731 -4.417 1.00 96.62 86 THR A N 1
ATOM 699 C CA . THR A 1 86 ? 18.198 -4.907 -4.884 1.00 96.62 86 THR A CA 1
ATOM 700 C C . THR A 1 86 ? 17.584 -5.704 -3.730 1.00 96.62 86 THR A C 1
ATOM 702 O O . THR A 1 86 ? 16.480 -6.224 -3.864 1.00 96.62 86 THR A O 1
ATOM 705 N N . ILE A 1 87 ? 18.278 -5.802 -2.590 1.00 96.69 87 ILE A N 1
ATOM 706 C CA . ILE A 1 87 ? 17.755 -6.486 -1.400 1.00 96.69 87 ILE A CA 1
ATOM 707 C C . ILE A 1 87 ? 16.678 -5.636 -0.723 1.00 96.69 87 ILE A C 1
ATOM 709 O O . ILE A 1 87 ? 15.654 -6.174 -0.305 1.00 96.69 87 ILE A O 1
ATOM 713 N N . GLY A 1 88 ? 16.866 -4.315 -0.665 1.00 97.19 88 GLY A N 1
ATOM 714 C CA . GLY A 1 88 ? 15.823 -3.404 -0.198 1.00 97.19 88 GLY A CA 1
ATOM 715 C C . GLY A 1 88 ? 14.556 -3.478 -1.048 1.00 97.19 88 GLY A C 1
ATOM 716 O O . GLY A 1 88 ? 13.459 -3.563 -0.507 1.00 97.19 88 GLY A O 1
ATOM 717 N N . ASP A 1 89 ? 14.696 -3.542 -2.369 1.00 97.75 89 ASP A N 1
ATOM 718 C CA . ASP A 1 89 ? 13.572 -3.680 -3.292 1.00 97.75 89 ASP A CA 1
ATOM 719 C C . ASP A 1 89 ? 12.803 -4.989 -3.054 1.00 97.75 89 ASP A C 1
ATOM 721 O O . ASP A 1 89 ? 11.575 -4.985 -2.981 1.00 97.75 89 ASP A O 1
ATOM 725 N N . GLN A 1 90 ? 13.511 -6.106 -2.851 1.00 97.56 90 GLN A N 1
ATOM 726 C CA . GLN A 1 90 ? 12.885 -7.388 -2.504 1.00 97.56 90 GLN A CA 1
ATOM 727 C C . GLN A 1 90 ? 12.151 -7.334 -1.160 1.00 97.56 90 GLN A C 1
ATOM 729 O O . GLN A 1 90 ? 11.065 -7.903 -1.031 1.00 97.56 90 GLN A O 1
ATOM 734 N N . LEU A 1 91 ? 12.714 -6.639 -0.169 1.00 96.44 91 LEU A N 1
ATOM 735 C CA . LEU A 1 91 ? 12.055 -6.427 1.117 1.00 96.44 91 LEU A CA 1
ATOM 736 C C . LEU A 1 9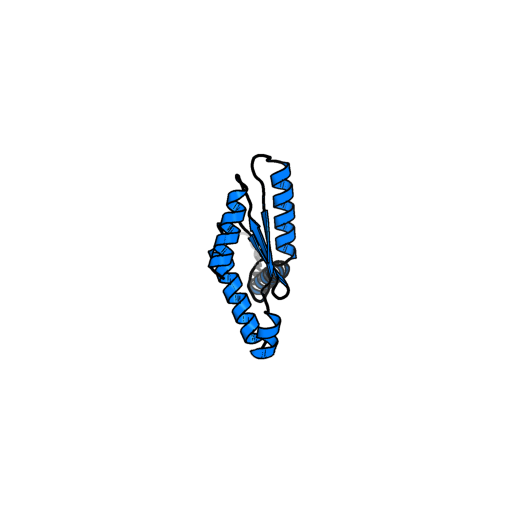1 ? 10.759 -5.626 0.949 1.00 96.44 91 LEU A C 1
ATOM 738 O O . LEU A 1 91 ? 9.728 -6.026 1.485 1.00 96.44 91 LEU A O 1
ATOM 742 N N . LEU A 1 92 ? 10.791 -4.538 0.177 1.00 97.81 92 LEU A N 1
ATOM 743 C CA . LEU A 1 92 ? 9.614 -3.712 -0.096 1.00 97.81 92 LEU A CA 1
ATOM 744 C C . LEU A 1 92 ? 8.504 -4.509 -0.786 1.00 97.81 92 LEU A C 1
ATOM 746 O O . LEU A 1 92 ? 7.344 -4.394 -0.393 1.00 97.81 92 LEU A O 1
ATOM 750 N N . VAL A 1 93 ? 8.853 -5.344 -1.770 1.00 97.94 93 VAL A N 1
ATOM 751 C CA . VAL A 1 93 ? 7.900 -6.249 -2.436 1.00 97.94 93 VAL A CA 1
ATOM 752 C C . VAL A 1 93 ? 7.319 -7.256 -1.440 1.00 97.94 93 VAL A C 1
ATOM 754 O O . VAL A 1 93 ? 6.102 -7.412 -1.363 1.00 97.94 93 VAL A O 1
ATOM 757 N N . GLY A 1 94 ? 8.158 -7.884 -0.612 1.00 97.12 94 GLY A N 1
ATOM 758 C CA . GLY A 1 94 ? 7.694 -8.837 0.399 1.00 97.12 94 GLY A CA 1
ATOM 759 C C . GLY A 1 94 ? 6.751 -8.212 1.431 1.00 97.12 94 GLY A C 1
ATOM 760 O O . GLY A 1 94 ? 5.761 -8.831 1.821 1.00 97.12 94 GLY A O 1
ATOM 761 N N . ILE A 1 95 ? 7.019 -6.975 1.853 1.00 96.56 95 ILE A N 1
ATOM 762 C CA . ILE A 1 95 ? 6.141 -6.234 2.767 1.00 96.56 95 ILE A CA 1
ATOM 763 C C . ILE A 1 95 ? 4.835 -5.842 2.083 1.00 96.56 95 ILE A C 1
ATOM 765 O O . ILE A 1 95 ? 3.772 -6.026 2.676 1.00 96.56 95 ILE A O 1
ATOM 769 N N . ALA A 1 96 ? 4.885 -5.376 0.834 1.00 97.31 96 ALA A N 1
ATOM 770 C CA . ALA A 1 96 ? 3.688 -5.070 0.059 1.00 97.31 96 ALA A CA 1
ATOM 771 C C . ALA A 1 96 ? 2.738 -6.278 -0.026 1.00 97.31 96 ALA A C 1
ATOM 773 O O . ALA A 1 96 ? 1.541 -6.139 0.242 1.00 97.31 96 ALA A O 1
ATOM 774 N N . ASP A 1 97 ? 3.273 -7.467 -0.314 1.00 96.38 97 ASP A N 1
ATOM 775 C CA . ASP A 1 97 ? 2.491 -8.703 -0.382 1.00 96.38 97 ASP A CA 1
ATOM 776 C C . ASP A 1 97 ? 1.887 -9.084 0.977 1.00 96.38 97 ASP A C 1
ATOM 778 O O . ASP A 1 97 ? 0.699 -9.412 1.061 1.00 96.38 97 ASP A O 1
ATOM 782 N N . ARG A 1 98 ? 2.666 -9.004 2.065 1.00 95.94 98 ARG A N 1
ATOM 783 C CA . ARG A 1 98 ? 2.166 -9.288 3.423 1.00 95.94 98 ARG A CA 1
ATOM 784 C C . ARG A 1 98 ? 1.063 -8.325 3.839 1.00 95.94 98 ARG A C 1
ATOM 786 O O . ARG A 1 98 ? 0.047 -8.772 4.368 1.00 95.94 98 ARG A O 1
ATOM 793 N N . LEU A 1 99 ? 1.231 -7.029 3.578 1.00 95.81 99 LEU A N 1
ATOM 794 C CA . LEU A 1 99 ? 0.212 -6.023 3.868 1.00 95.81 99 LEU A CA 1
ATOM 795 C C . LEU A 1 99 ? -1.069 -6.307 3.084 1.00 95.81 99 LEU A C 1
ATOM 797 O O . LEU A 1 99 ? -2.144 -6.376 3.672 1.00 95.81 99 LEU A O 1
ATOM 801 N N . LYS A 1 100 ? -0.957 -6.548 1.774 1.00 94.56 100 LYS A N 1
ATOM 802 C CA . LYS A 1 100 ? -2.104 -6.839 0.905 1.00 94.56 100 LYS A CA 1
ATOM 803 C C . LYS A 1 100 ? -2.885 -8.074 1.361 1.00 94.56 100 LYS A C 1
ATOM 805 O O . LYS A 1 100 ? -4.112 -8.047 1.357 1.00 94.56 100 LYS A O 1
ATOM 810 N N . ASN A 1 101 ? -2.192 -9.129 1.789 1.00 93.12 101 ASN A N 1
ATOM 811 C CA . ASN A 1 101 ? -2.818 -10.366 2.269 1.00 93.12 101 ASN A CA 1
ATOM 812 C C . ASN A 1 101 ? -3.474 -10.228 3.653 1.00 93.12 101 ASN A C 1
ATOM 814 O O . ASN A 1 101 ? -4.317 -11.045 4.016 1.00 93.12 101 ASN A O 1
ATOM 818 N N . ASN A 1 102 ? -3.107 -9.199 4.418 1.00 91.75 102 ASN A N 1
ATOM 819 C CA . ASN A 1 102 ? -3.647 -8.931 5.748 1.00 91.75 102 ASN A CA 1
ATOM 820 C C . ASN A 1 102 ? -4.842 -7.974 5.750 1.00 91.75 102 ASN A C 1
ATOM 822 O O . ASN A 1 102 ? -5.347 -7.642 6.825 1.00 91.75 102 ASN A O 1
ATOM 826 N N . LEU A 1 103 ? -5.303 -7.522 4.585 1.00 91.56 103 LEU A N 1
ATOM 827 C CA . LEU A 1 103 ? -6.414 -6.585 4.456 1.00 91.56 103 LEU A CA 1
ATOM 828 C C . LEU A 1 103 ? -7.638 -7.245 3.824 1.00 91.56 103 LEU A C 1
ATOM 830 O O . LEU A 1 103 ? -7.530 -8.175 3.023 1.00 91.56 103 LEU A O 1
ATOM 834 N N . ARG A 1 104 ? -8.827 -6.766 4.204 1.00 92.38 104 ARG A N 1
ATOM 835 C CA . ARG A 1 104 ? -10.086 -7.236 3.614 1.00 92.38 104 ARG A CA 1
ATOM 836 C C . ARG A 1 104 ? -10.336 -6.540 2.271 1.00 92.38 104 ARG A C 1
ATOM 838 O O . ARG A 1 104 ? -9.833 -5.438 2.048 1.00 92.38 104 ARG A O 1
ATOM 845 N N . PRO A 1 105 ? -11.156 -7.129 1.381 1.00 89.50 105 PRO A N 1
ATOM 846 C CA . PRO A 1 105 ? -11.647 -6.416 0.208 1.00 89.50 105 PRO A CA 1
ATOM 847 C C . PRO A 1 105 ? -12.321 -5.099 0.611 1.00 89.50 105 PRO A C 1
ATOM 849 O O . PRO A 1 105 ? -13.161 -5.091 1.507 1.00 89.50 105 PRO A O 1
ATOM 852 N N . GLY A 1 106 ? -11.959 -4.009 -0.064 1.00 88.88 106 GLY A N 1
ATOM 853 C CA . GLY A 1 106 ? -12.439 -2.657 0.241 1.00 88.88 106 GLY A CA 1
ATOM 854 C C . GLY A 1 106 ? -11.386 -1.780 0.917 1.00 88.88 106 GLY A C 1
ATOM 855 O O . GLY A 1 106 ? -11.341 -0.588 0.635 1.00 88.88 106 GLY A O 1
ATOM 856 N N . ASP A 1 107 ? -10.478 -2.362 1.703 1.00 94.69 107 ASP A N 1
ATOM 857 C CA . ASP A 1 107 ? -9.340 -1.619 2.244 1.00 94.69 107 ASP A CA 1
ATOM 858 C C . ASP A 1 107 ? -8.297 -1.370 1.142 1.00 94.69 107 ASP A C 1
ATOM 860 O O . ASP A 1 107 ? -8.122 -2.167 0.215 1.00 94.69 107 ASP A O 1
ATOM 864 N N . THR A 1 108 ? -7.570 -0.260 1.249 1.00 96.62 108 THR A N 1
ATOM 865 C CA . THR A 1 108 ? -6.515 0.106 0.297 1.00 96.62 108 THR A CA 1
ATOM 866 C C . THR A 1 108 ? -5.169 0.119 1.003 1.00 96.62 108 THR A C 1
ATOM 868 O O . THR A 1 108 ? -4.997 0.874 1.951 1.00 96.62 108 THR A O 1
ATOM 871 N N . VAL A 1 109 ? -4.189 -0.638 0.506 1.00 97.81 109 VAL A N 1
ATOM 872 C CA . VAL A 1 109 ? -2.768 -0.427 0.828 1.00 97.81 109 VAL A CA 1
ATOM 873 C C . VAL A 1 109 ? -2.111 0.333 -0.317 1.00 97.81 109 VAL A C 1
ATOM 875 O O . VAL A 1 109 ? -2.385 0.054 -1.480 1.00 97.81 109 VAL A O 1
ATOM 878 N N . ALA A 1 110 ? -1.259 1.297 0.002 1.00 98.19 110 ALA A N 1
ATOM 879 C CA . ALA A 1 110 ? -0.533 2.110 -0.958 1.00 98.19 110 ALA A CA 1
ATOM 880 C C . ALA A 1 110 ? 0.920 2.284 -0.522 1.00 98.19 110 ALA A C 1
ATOM 882 O O . ALA A 1 110 ? 1.210 2.305 0.675 1.00 98.19 110 ALA A O 1
ATOM 883 N N . ARG A 1 111 ? 1.817 2.471 -1.490 1.00 98.25 111 ARG A N 1
ATOM 884 C CA . ARG A 1 111 ? 3.194 2.899 -1.235 1.00 98.25 111 ARG A CA 1
ATOM 885 C C . ARG A 1 111 ? 3.351 4.340 -1.689 1.00 98.25 111 ARG A C 1
ATOM 887 O O . ARG A 1 111 ? 3.093 4.676 -2.846 1.00 98.25 111 ARG A O 1
ATOM 894 N N . LEU A 1 112 ? 3.743 5.211 -0.766 1.00 95.69 112 LEU A N 1
ATOM 895 C CA . LEU A 1 112 ? 3.820 6.647 -1.030 1.00 95.69 112 LEU A CA 1
ATOM 896 C C . LEU A 1 112 ? 5.190 7.101 -1.554 1.00 95.69 112 LEU A C 1
ATOM 898 O O . LEU A 1 112 ? 5.292 8.209 -2.097 1.00 95.69 112 LEU A O 1
ATOM 902 N N . GLY A 1 113 ? 6.200 6.244 -1.410 1.00 91.38 113 GLY A N 1
ATOM 903 C CA . GLY A 1 113 ? 7.580 6.429 -1.854 1.00 91.38 113 GLY A CA 1
ATOM 904 C C . GLY A 1 113 ? 8.557 5.853 -0.828 1.00 91.38 113 GLY A C 1
ATOM 905 O O . GLY A 1 113 ? 8.193 5.683 0.327 1.00 91.38 113 GLY A O 1
ATOM 906 N N 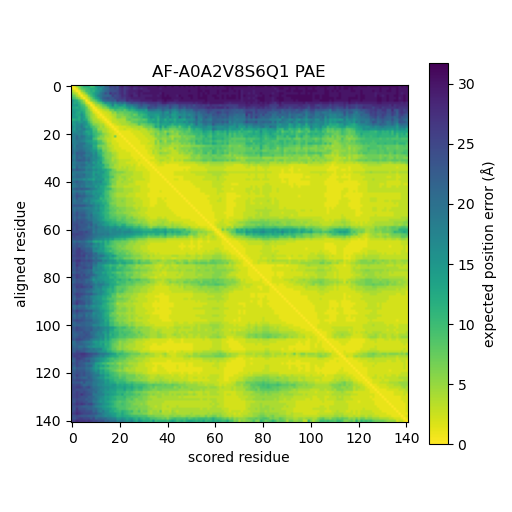. GLY A 1 114 ? 9.787 5.527 -1.241 1.00 93.94 114 GLY A N 1
ATOM 907 C CA . GLY A 1 114 ? 10.802 5.004 -0.316 1.00 93.94 114 GLY A CA 1
ATOM 908 C C . GLY A 1 114 ? 10.323 3.758 0.441 1.00 93.94 114 GLY A C 1
ATOM 909 O O . GLY A 1 114 ? 9.919 2.774 -0.179 1.00 93.94 114 GLY A O 1
ATOM 910 N N . ASP A 1 115 ? 10.362 3.828 1.760 1.00 96.19 115 ASP A N 1
ATOM 911 C CA . ASP A 1 115 ? 9.911 2.857 2.758 1.00 96.19 115 ASP A CA 1
ATOM 912 C C . ASP A 1 115 ? 8.519 3.154 3.346 1.00 96.19 115 ASP A C 1
ATOM 914 O O . ASP A 1 115 ? 8.058 2.447 4.241 1.00 96.19 115 ASP A O 1
ATOM 918 N N . GLU A 1 116 ? 7.813 4.151 2.811 1.00 97.31 116 GLU A N 1
ATOM 919 C CA . GLU A 1 116 ? 6.547 4.639 3.355 1.00 97.31 116 GLU A CA 1
ATOM 920 C C . GLU A 1 116 ? 5.341 3.908 2.744 1.00 97.31 116 GLU A C 1
ATOM 922 O O . GLU A 1 116 ? 5.051 4.013 1.541 1.00 97.31 116 GLU A O 1
ATOM 927 N N . PHE A 1 117 ? 4.574 3.230 3.595 1.00 98.06 117 PHE A N 1
ATOM 928 C CA . PHE A 1 117 ? 3.304 2.596 3.261 1.00 98.06 117 PHE A CA 1
ATOM 929 C C . PHE A 1 117 ? 2.144 3.280 3.981 1.00 98.06 117 PHE A C 1
ATOM 931 O O . PHE A 1 117 ? 2.248 3.722 5.125 1.00 98.06 117 PHE A O 1
ATOM 938 N N . THR A 1 118 ? 0.993 3.326 3.321 1.00 97.88 118 THR A N 1
ATOM 939 C CA . THR A 1 118 ? -0.250 3.816 3.916 1.00 97.88 118 THR A CA 1
ATOM 940 C C . THR A 1 118 ? -1.390 2.867 3.670 1.00 97.88 118 THR A C 1
ATOM 942 O O . THR A 1 118 ? -1.511 2.300 2.586 1.00 97.88 118 THR A O 1
ATOM 945 N N . ILE A 1 119 ? -2.256 2.741 4.665 1.00 97.62 119 ILE A N 1
ATOM 946 C CA . ILE A 1 119 ? -3.431 1.886 4.598 1.00 97.62 119 ILE A CA 1
ATOM 947 C C . ILE A 1 119 ? -4.657 2.729 4.900 1.00 97.62 119 ILE A C 1
ATOM 949 O O . ILE A 1 119 ? -4.688 3.453 5.892 1.00 97.62 119 ILE A O 1
ATOM 953 N N . LEU A 1 120 ? -5.660 2.632 4.038 1.00 97.62 120 LEU A N 1
ATOM 954 C CA . LEU A 1 120 ? -6.986 3.193 4.238 1.00 97.62 120 LEU A CA 1
ATOM 955 C C . LEU A 1 120 ? -7.936 2.041 4.555 1.00 97.62 120 LEU A C 1
ATOM 957 O O . LEU A 1 120 ? -8.162 1.180 3.705 1.00 97.62 120 LEU A O 1
ATOM 961 N N . ILE A 1 121 ? -8.472 2.044 5.771 1.00 96.19 121 ILE A N 1
ATOM 962 C CA . ILE A 1 121 ? -9.510 1.113 6.209 1.00 96.19 121 ILE A CA 1
ATOM 963 C C . ILE A 1 121 ? -10.839 1.846 6.092 1.00 96.19 121 ILE A C 1
ATOM 965 O O . ILE A 1 121 ? -11.036 2.885 6.730 1.00 96.19 121 ILE A O 1
ATOM 969 N N . GLU A 1 122 ? -11.729 1.322 5.262 1.00 93.56 122 GLU A N 1
ATOM 970 C CA . GLU A 1 122 ? -13.059 1.889 5.041 1.00 93.56 122 GLU A CA 1
ATOM 971 C C . GLU A 1 122 ? -14.120 1.112 5.829 1.00 93.56 122 GLU A C 1
ATOM 973 O O . GLU A 1 122 ? -13.872 0.002 6.300 1.00 93.56 122 GLU A O 1
ATOM 978 N N . ASP A 1 123 ? -15.308 1.702 5.968 1.00 91.25 123 ASP A N 1
ATOM 979 C CA . ASP A 1 123 ? -16.485 1.079 6.584 1.00 91.25 123 ASP A CA 1
ATOM 980 C C . ASP A 1 123 ? -16.242 0.555 8.013 1.00 91.25 123 ASP A C 1
ATOM 982 O O . ASP A 1 123 ? -16.651 -0.550 8.371 1.00 91.25 123 ASP A O 1
ATOM 986 N N . ILE A 1 124 ? -15.563 1.354 8.842 1.00 93.12 124 ILE A N 1
ATOM 987 C CA . ILE A 1 124 ? -15.372 1.060 10.267 1.00 93.12 124 ILE A CA 1
ATOM 988 C C . ILE A 1 124 ? -16.646 1.422 11.026 1.00 93.12 124 ILE A C 1
ATOM 990 O O . ILE A 1 124 ? -17.118 2.558 10.939 1.00 93.12 124 ILE A O 1
ATOM 994 N N . VAL A 1 125 ? -17.185 0.476 11.792 1.00 91.00 125 VAL A N 1
ATOM 995 C CA . VAL A 1 125 ? -18.332 0.710 12.680 1.00 91.00 125 VAL A CA 1
ATOM 996 C C . VAL A 1 125 ? -17.843 1.006 14.094 1.00 91.00 125 VAL A C 1
ATOM 998 O O . VAL A 1 125 ? -18.342 1.928 14.740 1.00 91.00 125 VAL A O 1
ATOM 1001 N N . GLU A 1 126 ? -16.829 0.272 14.553 1.00 90.25 126 GLU A N 1
ATOM 1002 C CA . GLU A 1 126 ? -16.229 0.447 15.875 1.00 90.25 126 GLU A CA 1
ATOM 1003 C C . GLU A 1 126 ? -14.737 0.768 15.770 1.00 90.25 126 GLU A C 1
ATOM 1005 O O . GLU A 1 126 ? -13.988 0.098 15.064 1.00 90.25 126 GLU A O 1
ATOM 1010 N N . GLU A 1 127 ? -14.266 1.758 16.533 1.00 86.75 127 GLU A N 1
ATOM 1011 C CA . GLU A 1 127 ? -12.858 2.192 16.523 1.00 86.75 127 GLU A CA 1
ATOM 1012 C C . GLU A 1 127 ? -11.872 1.033 16.765 1.00 86.75 127 GLU A C 1
ATOM 1014 O O . GLU A 1 127 ? -10.788 0.997 16.176 1.00 86.75 127 GLU A O 1
ATOM 1019 N N . VAL A 1 128 ? -12.283 0.035 17.556 1.00 91.81 128 VAL A N 1
ATOM 1020 C CA . VAL A 1 128 ? -11.503 -1.175 17.844 1.00 91.81 128 VAL A CA 1
ATOM 1021 C C . VAL A 1 128 ? -11.115 -1.959 16.586 1.00 91.81 128 VAL A C 1
ATOM 1023 O O . VAL A 1 128 ? -10.052 -2.575 16.575 1.00 91.81 128 VAL A O 1
ATOM 1026 N N . GLU A 1 129 ? -11.906 -1.903 15.509 1.00 89.25 129 GLU A N 1
ATOM 1027 C CA . GLU A 1 129 ? -11.574 -2.560 14.239 1.00 89.25 129 GLU A CA 1
ATOM 1028 C C . GLU A 1 129 ? -10.254 -2.024 13.669 1.00 89.25 129 GLU A C 1
ATOM 1030 O O . GLU A 1 129 ? -9.402 -2.797 13.229 1.00 89.25 129 GLU A O 1
ATOM 1035 N N . SER A 1 130 ? -10.046 -0.705 13.730 1.00 89.06 130 SER A N 1
ATOM 1036 C CA . SER A 1 130 ? -8.820 -0.075 13.225 1.00 89.06 130 SER A CA 1
ATOM 1037 C C . SER A 1 130 ? -7.583 -0.486 14.031 1.00 89.06 130 SER A C 1
ATOM 1039 O O . SER A 1 130 ? -6.528 -0.760 13.456 1.00 89.06 130 SER A O 1
ATOM 1041 N N . ILE A 1 131 ? -7.739 -0.616 15.352 1.00 92.31 131 ILE A N 1
ATOM 1042 C CA . ILE A 1 131 ? -6.686 -1.064 16.270 1.00 92.31 131 ILE A CA 1
ATOM 1043 C C . ILE A 1 131 ? -6.337 -2.529 15.992 1.00 92.31 131 ILE A C 1
ATOM 1045 O O . ILE A 1 131 ? -5.165 -2.868 15.862 1.00 92.31 131 ILE A O 1
ATOM 1049 N N . GLN A 1 132 ? -7.339 -3.395 15.824 1.00 91.88 132 GLN A N 1
ATOM 1050 C CA . GLN A 1 132 ? -7.123 -4.812 15.521 1.00 91.88 132 GLN A CA 1
ATOM 1051 C C . GLN A 1 132 ? -6.389 -5.023 14.194 1.00 91.88 132 GLN A C 1
ATOM 1053 O O . GLN A 1 132 ? -5.542 -5.913 14.091 1.00 91.88 132 GLN A O 1
ATOM 1058 N N . VAL A 1 133 ? -6.686 -4.210 13.175 1.00 91.31 133 VAL A N 1
ATOM 1059 C CA . VAL A 1 133 ? -5.957 -4.254 11.900 1.00 91.31 133 VAL A CA 1
ATOM 1060 C C . VAL A 1 133 ? -4.509 -3.802 12.088 1.00 91.31 133 VAL A C 1
ATOM 1062 O O . VAL A 1 133 ? -3.607 -4.492 11.612 1.00 91.31 133 VAL A O 1
ATOM 1065 N N . ALA A 1 134 ? -4.271 -2.709 12.822 1.00 92.31 134 ALA A N 1
ATOM 1066 C CA . ALA A 1 134 ? -2.919 -2.242 13.133 1.00 92.31 134 ALA A CA 1
ATOM 1067 C C . ALA A 1 134 ? -2.094 -3.317 13.865 1.00 92.31 134 ALA A C 1
ATOM 1069 O O . ALA A 1 134 ? -0.975 -3.625 13.459 1.00 92.31 134 ALA A O 1
ATOM 1070 N N . GLU A 1 135 ? -2.667 -3.943 14.896 1.00 93.06 135 GLU A N 1
ATOM 1071 C CA . GLU A 1 135 ? -2.018 -5.014 15.659 1.00 93.06 135 GLU A CA 1
ATOM 1072 C C . GLU A 1 135 ? -1.749 -6.263 14.815 1.00 93.06 135 GLU A C 1
ATOM 1074 O O . GLU A 1 135 ? -0.709 -6.905 14.974 1.00 93.06 135 GLU A O 1
ATOM 1079 N N . ARG A 1 136 ? -2.675 -6.634 13.920 1.00 91.62 136 ARG A N 1
ATOM 1080 C CA . ARG A 1 136 ? -2.482 -7.764 13.001 1.00 91.62 136 ARG A CA 1
ATOM 1081 C C . ARG A 1 136 ? -1.307 -7.504 12.067 1.00 91.62 136 ARG A C 1
ATOM 1083 O O . ARG A 1 136 ? -0.437 -8.357 11.946 1.00 91.62 136 ARG A O 1
ATOM 1090 N N . ILE A 1 137 ? -1.258 -6.322 11.456 1.00 92.06 137 ILE A N 1
ATOM 1091 C CA . ILE A 1 137 ? -0.160 -5.932 10.566 1.00 92.06 137 ILE A CA 1
ATOM 1092 C C . ILE A 1 137 ? 1.172 -5.944 11.312 1.00 92.06 137 ILE A C 1
ATOM 1094 O O . ILE A 1 137 ? 2.137 -6.514 10.817 1.00 92.06 137 ILE A O 1
ATOM 1098 N N . GLN A 1 138 ? 1.217 -5.376 12.519 1.00 89.81 138 GLN A N 1
ATOM 1099 C CA . GLN A 1 138 ? 2.437 -5.343 13.323 1.00 89.81 138 GLN A CA 1
ATOM 1100 C C . GLN A 1 138 ? 2.962 -6.745 13.673 1.00 89.81 138 GLN A C 1
ATOM 1102 O O . GLN A 1 138 ? 4.165 -6.919 13.820 1.00 89.81 138 GLN A O 1
ATOM 1107 N N . LYS A 1 139 ? 2.084 -7.744 13.825 1.00 89.88 139 LYS A N 1
ATOM 1108 C CA . LYS A 1 139 ? 2.483 -9.131 14.125 1.00 89.88 139 LYS A CA 1
ATOM 1109 C C . LYS A 1 139 ? 3.007 -9.901 12.911 1.00 89.88 139 LYS A C 1
ATOM 1111 O O . LYS A 1 139 ? 3.737 -10.868 13.094 1.00 89.88 139 LYS A O 1
ATOM 1116 N N . GLU A 1 140 ? 2.595 -9.517 11.707 1.00 85.50 140 GLU A N 1
ATOM 1117 C CA . GLU A 1 140 ? 2.881 -10.239 10.458 1.00 85.50 140 GLU A CA 1
ATOM 1118 C C . GLU A 1 140 ? 4.105 -9.687 9.699 1.00 85.50 140 GLU A C 1
ATOM 1120 O O . GLU A 1 140 ? 4.627 -10.335 8.782 1.00 85.50 140 GLU A O 1
ATOM 1125 N N . LEU A 1 141 ? 4.572 -8.490 10.062 1.00 85.31 141 LEU A N 1
ATOM 1126 C CA . LEU A 1 141 ? 5.772 -7.858 9.505 1.00 85.31 141 LEU A CA 1
ATOM 1127 C C . LEU A 1 141 ? 7.022 -8.220 10.311 1.00 85.31 141 LEU A C 1
ATOM 1129 O O . LEU A 1 141 ? 7.970 -8.722 9.656 1.00 85.31 141 LEU A O 1
#

Sequence (141 aa):
MVRDQYSKSVHLIFQIQDITDRKLAEQQLHHDAFHDALTGLPNRALFMDHLKLAIARSRRNSSTTFAVLYLDLDRFKIINDSLGHTIGDQLLVGIADRLKNNLRPGDTVARLGGDEFTILIEDIVEEVESIQVAERIQKEL

Foldseek 3Di:
DDDDPDPDDDDDDDDDDDCPVVVVVVVVVVQVVQADPLQSFGEPVVVVVLVVVQVVVCVVDVQFHKDKDKDADPCLVVCCVPVNVVVSSVVLNVLSVQLVVLDDPPKGWYAHDDRMIMIMGTGHRDPVVVVVSVVSSVVRD